Protein AF-A0A977X351-F1 (afdb_monomer_lite)

Structure (mmCIF, N/CA/C/O backbone):
data_AF-A0A977X351-F1
#
_entry.id   AF-A0A977X351-F1
#
loop_
_atom_site.group_PDB
_atom_site.id
_atom_site.type_symbol
_atom_site.label_atom_id
_atom_site.label_alt_id
_atom_site.label_comp_id
_atom_site.label_asym_id
_atom_site.label_entity_id
_atom_site.label_seq_id
_atom_site.pdbx_PDB_ins_code
_atom_site.Cartn_x
_atom_site.Cartn_y
_atom_site.Cartn_z
_atom_site.occupancy
_atom_site.B_iso_or_equiv
_atom_site.auth_seq_id
_atom_site.auth_comp_id
_atom_site.auth_asym_id
_atom_site.auth_atom_id
_atom_site.pdbx_PDB_model_num
ATOM 1 N N . MET A 1 1 ? 12.010 1.360 -0.275 1.00 60.50 1 MET A N 1
ATOM 2 C CA . MET A 1 1 ? 11.664 0.211 0.598 1.00 60.50 1 MET A CA 1
ATOM 3 C C . MET A 1 1 ? 11.544 0.549 2.085 1.00 60.50 1 MET A C 1
ATOM 5 O O . MET A 1 1 ? 10.786 -0.130 2.760 1.00 60.50 1 MET A O 1
ATOM 9 N N . ILE A 1 2 ? 12.193 1.606 2.598 1.00 77.62 2 ILE A N 1
ATOM 10 C CA . ILE A 1 2 ? 12.026 2.043 4.004 1.00 77.62 2 ILE A CA 1
ATOM 11 C C . ILE A 1 2 ? 10.551 2.341 4.341 1.00 77.62 2 ILE A C 1
ATOM 13 O O . ILE A 1 2 ? 10.062 1.893 5.369 1.00 77.62 2 ILE A O 1
ATOM 17 N N . ILE A 1 3 ? 9.818 3.000 3.432 1.00 75.62 3 ILE A N 1
ATOM 18 C CA . ILE A 1 3 ? 8.388 3.330 3.601 1.00 75.62 3 ILE A CA 1
ATOM 19 C C . ILE A 1 3 ? 7.528 2.069 3.800 1.00 75.62 3 ILE A C 1
ATOM 21 O O . ILE A 1 3 ? 6.682 2.028 4.686 1.00 75.62 3 ILE A O 1
ATOM 25 N N . PHE A 1 4 ? 7.796 1.011 3.028 1.00 76.56 4 PHE A N 1
ATOM 26 C CA . PHE A 1 4 ? 7.095 -0.269 3.151 1.00 76.56 4 PHE A CA 1
ATOM 27 C C . PHE A 1 4 ? 7.344 -0.921 4.516 1.00 76.56 4 PHE A C 1
ATOM 29 O O . PHE A 1 4 ? 6.404 -1.358 5.173 1.00 76.56 4 PHE A O 1
ATOM 36 N N . LEU A 1 5 ? 8.601 -0.938 4.972 1.00 76.12 5 LEU A N 1
ATOM 37 C CA . LEU A 1 5 ? 8.961 -1.498 6.276 1.00 76.12 5 LEU A CA 1
ATOM 38 C C . LEU A 1 5 ? 8.325 -0.714 7.429 1.00 76.12 5 LEU A C 1
ATOM 40 O O . LEU A 1 5 ? 7.842 -1.328 8.375 1.00 76.12 5 LEU A O 1
ATOM 44 N N . MET A 1 6 ? 8.257 0.617 7.334 1.00 76.31 6 MET A N 1
ATOM 45 C CA . MET A 1 6 ? 7.565 1.435 8.334 1.00 76.31 6 MET A CA 1
ATOM 46 C C . MET A 1 6 ? 6.064 1.129 8.383 1.00 76.31 6 MET A C 1
ATOM 48 O O . MET A 1 6 ? 5.527 0.950 9.473 1.00 76.31 6 MET A O 1
ATOM 52 N N . GLY A 1 7 ? 5.397 1.003 7.230 1.00 71.06 7 GLY A N 1
ATOM 53 C CA . GLY A 1 7 ? 3.987 0.600 7.181 1.00 71.06 7 GLY A CA 1
ATOM 54 C C . GLY A 1 7 ? 3.751 -0.773 7.821 1.00 71.06 7 GLY A C 1
ATOM 55 O O . GLY A 1 7 ? 2.841 -0.935 8.633 1.00 71.06 7 GLY A O 1
ATOM 56 N N . LEU A 1 8 ? 4.643 -1.728 7.556 1.00 72.81 8 LEU A N 1
ATOM 57 C CA . LEU A 1 8 ? 4.580 -3.081 8.109 1.00 72.81 8 LEU A CA 1
ATOM 58 C C . LEU A 1 8 ? 4.776 -3.080 9.636 1.00 72.81 8 LEU A C 1
ATOM 60 O O . LEU A 1 8 ? 4.007 -3.707 10.362 1.00 72.81 8 LEU A O 1
ATOM 64 N N . MET A 1 9 ? 5.744 -2.315 10.148 1.00 76.88 9 MET A N 1
ATOM 65 C CA . MET A 1 9 ? 5.959 -2.160 11.593 1.00 76.88 9 MET A CA 1
ATOM 66 C C . MET A 1 9 ? 4.758 -1.520 12.297 1.00 76.88 9 MET A C 1
ATOM 68 O O . MET A 1 9 ? 4.410 -1.937 13.399 1.00 76.88 9 MET A O 1
ATOM 72 N N . ILE A 1 10 ? 4.103 -0.543 11.664 1.00 76.75 10 ILE A N 1
ATOM 73 C CA . ILE A 1 10 ? 2.899 0.086 12.218 1.00 76.75 10 ILE A CA 1
ATOM 74 C C . ILE A 1 10 ? 1.732 -0.909 12.217 1.00 76.75 10 ILE A C 1
ATOM 76 O O . ILE A 1 10 ? 1.010 -0.996 13.203 1.00 76.75 10 ILE A O 1
ATOM 80 N N . MET A 1 11 ? 1.572 -1.718 11.167 1.00 66.56 11 MET A N 1
ATOM 81 C CA . MET A 1 11 ? 0.496 -2.714 11.090 1.00 66.56 11 MET A CA 1
ATOM 82 C C . MET A 1 11 ? 0.576 -3.766 12.211 1.00 66.56 11 MET A C 1
ATOM 84 O O . MET A 1 11 ? -0.438 -4.090 12.824 1.00 66.56 11 MET A O 1
ATOM 88 N N . PHE A 1 12 ? 1.776 -4.272 12.515 1.00 71.94 12 PHE A N 1
ATOM 89 C CA . PHE A 1 12 ? 1.983 -5.279 13.568 1.00 71.94 12 PHE A CA 1
ATOM 90 C C . PHE A 1 12 ? 2.297 -4.683 14.949 1.00 71.94 12 PHE A C 1
ATOM 92 O O . PHE A 1 12 ? 2.423 -5.425 15.921 1.00 71.94 12 PHE A O 1
ATOM 99 N N . GLY A 1 13 ? 2.389 -3.355 15.058 1.00 69.44 13 GLY A N 1
ATOM 100 C CA . GLY A 1 13 ? 2.708 -2.636 16.294 1.00 69.44 13 GLY A CA 1
ATOM 101 C C . GLY A 1 13 ? 1.590 -2.616 17.345 1.00 69.44 13 GLY A C 1
ATOM 102 O O . GLY A 1 13 ? 1.772 -2.017 18.399 1.00 69.44 13 GLY A O 1
ATOM 103 N N . GLY A 1 14 ? 0.446 -3.260 17.083 1.00 59.25 14 GLY A N 1
ATOM 104 C CA . GLY A 1 14 ? -0.630 -3.424 18.066 1.00 59.25 14 GLY A CA 1
ATOM 105 C C . GLY A 1 14 ? -1.481 -2.173 18.305 1.00 59.25 14 GLY A C 1
ATOM 106 O O . GLY A 1 14 ? -2.012 -1.999 19.399 1.00 59.25 14 GLY A O 1
ATOM 107 N N . PHE A 1 15 ? -1.619 -1.288 17.313 1.00 63.19 15 PHE A N 1
ATOM 108 C CA . PHE A 1 15 ? -2.494 -0.121 17.440 1.00 63.19 15 PHE A CA 1
ATOM 109 C C . PHE A 1 15 ? -3.965 -0.548 17.519 1.00 63.19 15 PHE A C 1
ATOM 111 O O . PHE A 1 15 ? -4.468 -1.245 16.643 1.00 63.19 15 PHE A O 1
ATOM 118 N N . MET A 1 16 ? -4.671 -0.067 18.545 1.00 62.31 16 MET A N 1
ATOM 119 C CA . MET A 1 16 ? -6.115 -0.293 18.729 1.00 62.31 16 MET A CA 1
ATOM 120 C C . MET A 1 16 ? -6.972 0.524 17.745 1.00 62.31 16 MET A C 1
ATOM 122 O O . MET A 1 16 ? -8.174 0.301 17.633 1.00 62.31 16 MET A O 1
ATOM 126 N N . ASN A 1 17 ? -6.361 1.476 17.030 1.00 72.38 17 ASN A N 1
ATOM 127 C CA . ASN A 1 17 ? -7.051 2.346 16.090 1.00 72.38 17 ASN A CA 1
ATOM 128 C C . ASN A 1 17 ? -6.992 1.766 14.668 1.00 72.38 17 ASN A C 1
ATOM 130 O O . ASN A 1 17 ? -5.977 1.858 13.972 1.00 72.38 17 ASN A O 1
ATOM 134 N N . TYR A 1 18 ? -8.115 1.200 14.225 1.00 71.75 18 TYR A N 1
ATOM 135 C CA . TYR A 1 18 ? -8.273 0.600 12.898 1.00 71.75 18 TYR A CA 1
ATOM 136 C C . TYR A 1 18 ? -7.989 1.576 11.747 1.00 71.75 18 TYR A C 1
ATOM 138 O O . TYR A 1 18 ? -7.574 1.140 10.675 1.00 71.75 18 TYR A O 1
ATOM 146 N N . LEU A 1 19 ? -8.155 2.887 11.957 1.00 73.06 19 LEU A N 1
ATOM 147 C CA . LEU A 1 19 ? -7.851 3.896 10.941 1.00 73.06 19 LEU A CA 1
ATOM 148 C C . LEU A 1 19 ? -6.339 4.016 10.707 1.00 73.06 19 LEU A C 1
ATOM 150 O O . LEU A 1 19 ? -5.904 4.132 9.564 1.00 73.06 19 LEU A O 1
ATOM 154 N N . ILE A 1 20 ? -5.527 3.911 11.764 1.00 78.69 20 ILE A N 1
ATOM 155 C CA . ILE A 1 20 ? -4.058 3.913 11.657 1.00 78.69 20 ILE A CA 1
ATOM 156 C C . ILE A 1 20 ? -3.576 2.659 10.924 1.00 78.69 20 ILE A C 1
ATOM 158 O O . ILE A 1 20 ? -2.679 2.743 10.087 1.00 78.69 20 ILE A O 1
ATOM 162 N N . VAL A 1 21 ? -4.200 1.510 11.196 1.00 76.69 21 VAL A N 1
ATOM 163 C CA . VAL A 1 21 ? -3.905 0.246 10.503 1.00 76.69 21 VAL A CA 1
ATOM 164 C C . VAL A 1 21 ? -4.287 0.324 9.020 1.00 76.69 21 VAL A C 1
ATOM 166 O O . VAL A 1 21 ? -3.560 -0.166 8.160 1.00 76.69 21 VAL A O 1
ATOM 169 N N . LEU A 1 22 ? -5.397 0.986 8.692 1.00 79.88 22 LEU A N 1
ATOM 170 C CA . LEU A 1 22 ? -5.803 1.196 7.302 1.00 79.88 22 LEU A CA 1
ATOM 171 C C . LEU A 1 22 ? -4.842 2.148 6.563 1.00 79.88 22 LEU A C 1
ATOM 173 O O . LEU A 1 22 ? -4.451 1.876 5.430 1.00 79.88 22 LEU A O 1
ATOM 177 N N . LEU A 1 23 ? -4.397 3.224 7.221 1.00 80.12 23 LEU A N 1
ATOM 178 C CA . LEU A 1 23 ? -3.394 4.147 6.673 1.00 80.12 23 LEU A CA 1
ATOM 179 C C . LEU A 1 23 ? -2.017 3.492 6.505 1.00 80.12 23 LEU A C 1
ATOM 181 O O . LEU A 1 23 ? -1.311 3.784 5.539 1.00 80.12 23 LEU A O 1
ATOM 185 N N . SER A 1 24 ? -1.612 2.607 7.418 1.00 80.69 24 SER A N 1
ATOM 186 C CA . SER A 1 24 ? -0.338 1.896 7.287 1.00 80.69 24 SER A CA 1
ATOM 187 C C . SER A 1 24 ? -0.351 0.918 6.112 1.00 80.69 24 SER A C 1
ATOM 189 O O . SER A 1 24 ? 0.661 0.797 5.419 1.00 80.69 24 SER A O 1
ATOM 191 N N . PHE A 1 25 ? -1.505 0.310 5.821 1.00 79.75 25 PHE A N 1
ATOM 192 C CA . PHE A 1 25 ? -1.716 -0.501 4.623 1.00 79.75 25 PHE A CA 1
ATOM 193 C C . PHE A 1 25 ? -1.5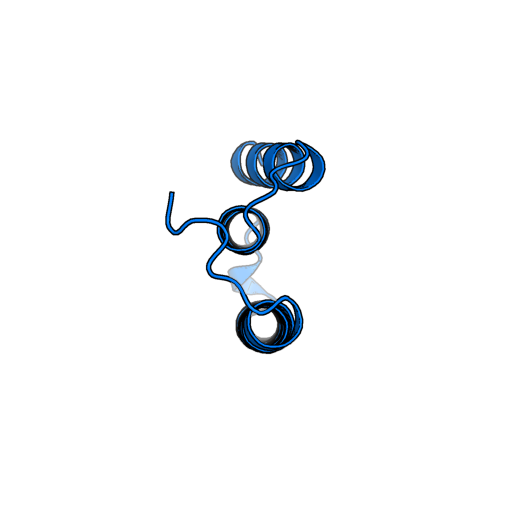20 0.334 3.346 1.00 79.75 25 PHE A C 1
ATOM 195 O O . PHE A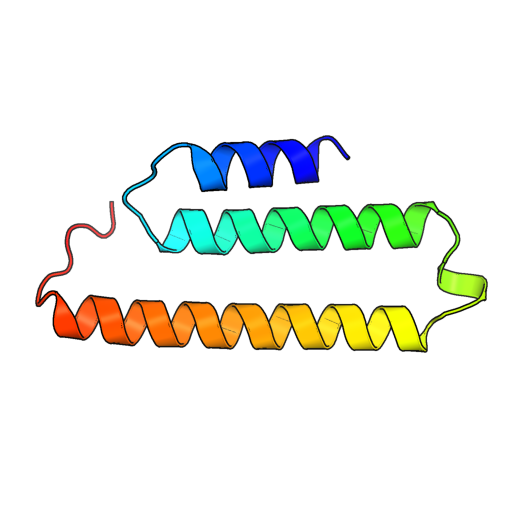 1 25 ? -0.700 -0.029 2.504 1.00 79.75 25 PHE A O 1
ATOM 202 N N . GLU A 1 26 ? -2.158 1.504 3.242 1.00 81.00 26 GLU A N 1
ATOM 203 C CA . GLU A 1 26 ? -1.974 2.445 2.116 1.00 81.00 26 GLU A CA 1
ATOM 204 C C . GLU A 1 26 ? -0.500 2.856 1.924 1.00 81.00 26 GLU A C 1
ATOM 206 O O . GLU A 1 26 ? 0.020 2.862 0.806 1.00 81.00 26 GLU A O 1
ATOM 211 N N . MET A 1 27 ? 0.231 3.105 3.016 1.00 81.44 27 MET A N 1
ATOM 212 C CA . MET A 1 27 ? 1.663 3.430 2.959 1.00 81.44 27 MET A CA 1
ATOM 213 C C . MET A 1 27 ? 2.522 2.274 2.424 1.00 81.44 27 MET A C 1
ATOM 215 O O . MET A 1 27 ? 3.504 2.512 1.710 1.00 81.44 27 MET A O 1
ATOM 219 N N . MET A 1 28 ? 2.161 1.019 2.718 1.00 81.19 28 MET A N 1
ATOM 220 C CA . MET A 1 28 ? 2.837 -0.148 2.141 1.00 81.19 28 MET A CA 1
ATOM 221 C C . MET A 1 28 ? 2.620 -0.218 0.627 1.00 81.19 28 MET A C 1
ATOM 223 O O . MET A 1 28 ? 3.592 -0.381 -0.117 1.00 81.19 28 MET A O 1
ATOM 227 N N . PHE A 1 29 ? 1.385 -0.019 0.161 1.00 82.06 29 PHE A N 1
ATOM 228 C CA . PHE A 1 29 ? 1.071 -0.009 -1.269 1.00 82.06 29 PHE A CA 1
ATOM 229 C C . PHE A 1 29 ? 1.755 1.133 -2.011 1.00 82.06 29 PHE A C 1
ATOM 231 O O . PHE A 1 29 ? 2.340 0.905 -3.071 1.00 82.06 29 PHE A O 1
ATOM 238 N N . TYR A 1 30 ? 1.771 2.332 -1.431 1.00 81.56 30 TYR A N 1
ATOM 239 C CA . TYR A 1 30 ? 2.506 3.460 -1.994 1.00 81.56 30 TYR A CA 1
ATOM 240 C C . TYR A 1 30 ? 4.007 3.154 -2.110 1.00 81.56 30 TYR A C 1
ATOM 242 O O . TYR A 1 30 ? 4.639 3.450 -3.125 1.00 81.56 30 TYR A O 1
ATOM 250 N N . GLY A 1 31 ? 4.581 2.479 -1.108 1.00 84.12 31 GLY A N 1
ATOM 251 C CA . GLY A 1 31 ? 5.960 1.994 -1.150 1.00 84.12 31 GLY A CA 1
ATOM 252 C C . GLY A 1 31 ? 6.222 0.987 -2.278 1.00 84.12 31 GLY A C 1
ATOM 253 O O . GLY A 1 31 ? 7.262 1.079 -2.939 1.00 84.12 31 GLY A O 1
ATOM 254 N N . CYS A 1 32 ? 5.295 0.055 -2.520 1.00 79.56 32 CYS A N 1
ATOM 255 C CA . CYS A 1 32 ? 5.360 -0.896 -3.635 1.00 79.56 32 CYS A CA 1
ATOM 256 C C . CYS A 1 32 ? 5.255 -0.193 -4.990 1.00 79.56 32 CYS A C 1
ATO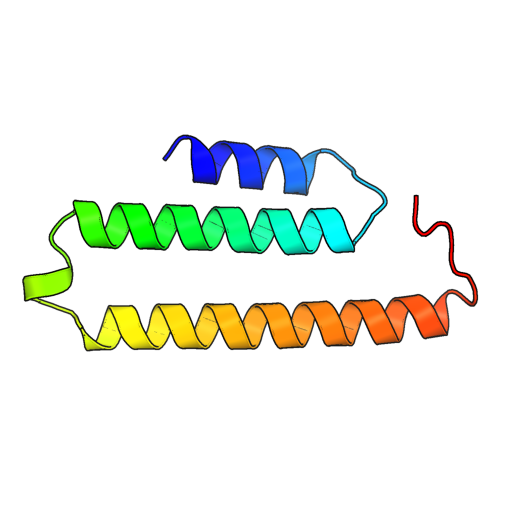M 258 O O . CYS A 1 32 ? 6.024 -0.494 -5.900 1.00 79.56 32 CYS A O 1
ATOM 260 N N . LEU A 1 33 ? 4.351 0.775 -5.105 1.00 80.94 33 LEU A N 1
ATOM 261 C CA . LEU A 1 33 ? 4.110 1.537 -6.325 1.00 80.94 33 LEU A CA 1
ATOM 262 C C . LEU A 1 33 ? 5.321 2.415 -6.668 1.00 80.94 33 LEU A C 1
ATOM 264 O O . LEU A 1 33 ? 5.780 2.422 -7.807 1.00 80.94 33 LEU A O 1
ATOM 268 N N . TYR A 1 34 ? 5.922 3.060 -5.666 1.00 82.62 34 TYR A N 1
ATOM 269 C CA . TYR A 1 34 ? 7.170 3.803 -5.834 1.00 82.62 34 TYR A CA 1
ATOM 270 C C . TYR A 1 34 ? 8.332 2.897 -6.259 1.00 82.62 34 TYR A C 1
ATOM 272 O O . TYR A 1 34 ? 9.102 3.255 -7.147 1.00 82.62 34 TYR A O 1
ATOM 280 N N . TYR A 1 35 ? 8.458 1.711 -5.654 1.00 83.06 35 TYR A N 1
ATOM 281 C CA . TYR A 1 35 ? 9.474 0.735 -6.058 1.00 83.06 35 TYR A CA 1
ATOM 282 C C . TYR A 1 35 ? 9.270 0.271 -7.503 1.00 83.06 35 TYR A C 1
ATOM 284 O O . TYR A 1 35 ? 10.225 0.238 -8.275 1.00 83.06 35 TYR A O 1
ATOM 292 N N . TYR A 1 36 ? 8.027 -0.024 -7.876 1.00 78.00 36 TYR A N 1
ATOM 293 C CA . TYR A 1 36 ? 7.663 -0.439 -9.222 1.00 78.00 36 TYR A CA 1
ATOM 294 C C . TYR A 1 36 ? 8.026 0.631 -10.266 1.00 78.00 36 TYR A C 1
ATOM 296 O O . TYR A 1 36 ? 8.717 0.329 -11.242 1.00 78.00 36 TYR A O 1
ATOM 304 N N . LEU A 1 37 ? 7.668 1.896 -10.006 1.00 77.94 37 LEU A N 1
ATOM 305 C CA . LEU A 1 37 ? 8.054 3.043 -10.837 1.00 77.94 37 LEU A CA 1
ATOM 306 C C . LEU A 1 37 ? 9.579 3.187 -10.948 1.00 77.94 37 LEU A C 1
ATOM 308 O O . LEU A 1 37 ? 10.102 3.378 -12.043 1.00 77.94 37 LEU A O 1
ATOM 312 N N . TYR A 1 38 ? 10.296 3.062 -9.828 1.00 81.06 38 TYR A N 1
ATOM 313 C CA . TYR A 1 38 ? 11.753 3.209 -9.789 1.00 81.06 38 TYR A CA 1
ATOM 314 C C . TYR A 1 38 ? 12.487 2.065 -10.504 1.00 81.06 38 TYR A C 1
ATOM 316 O O . TYR A 1 38 ? 13.555 2.271 -11.070 1.00 81.06 38 TYR A O 1
ATOM 324 N N . SER A 1 39 ? 11.915 0.859 -10.503 1.00 80.19 39 SER A N 1
ATOM 325 C CA . SER A 1 39 ? 12.489 -0.316 -11.170 1.00 80.19 39 SER A CA 1
ATOM 326 C C . SER A 1 39 ? 12.371 -0.299 -12.702 1.00 80.19 39 SER A C 1
ATOM 328 O O . SER A 1 39 ? 12.823 -1.238 -13.349 1.00 80.19 39 SER A O 1
ATOM 330 N N . GLY A 1 40 ? 11.786 0.752 -13.291 1.00 68.00 40 GLY A N 1
ATOM 331 C CA . GLY A 1 40 ? 11.607 0.861 -14.742 1.00 68.00 40 GLY A CA 1
ATOM 332 C C . GLY A 1 40 ? 10.401 0.089 -15.289 1.00 68.00 40 GLY A C 1
ATOM 333 O O . GLY A 1 40 ? 10.274 -0.058 -16.500 1.00 68.00 40 GLY A O 1
ATOM 334 N N . GLY A 1 41 ? 9.476 -0.368 -14.431 1.00 61.31 41 GLY A N 1
ATOM 335 C CA . GLY A 1 41 ? 8.284 -1.127 -14.849 1.00 61.31 41 GLY A CA 1
ATOM 336 C C . GLY A 1 41 ? 7.330 -0.370 -15.789 1.00 61.31 41 GLY A C 1
ATOM 337 O O . GLY A 1 41 ? 6.520 -0.985 -16.479 1.00 61.31 41 GLY A O 1
ATOM 338 N N . LEU A 1 42 ? 7.456 0.960 -15.872 1.00 58.25 42 LEU A N 1
ATOM 339 C CA . LEU A 1 42 ? 6.656 1.816 -16.753 1.00 58.25 42 LEU A CA 1
ATOM 340 C C . LEU A 1 42 ? 6.823 1.510 -18.246 1.00 58.25 42 LEU A C 1
ATOM 342 O O . LEU A 1 42 ? 5.885 1.746 -19.003 1.00 58.25 42 LEU A O 1
ATOM 346 N N . GLU A 1 43 ? 7.979 0.997 -18.674 1.00 59.91 43 GLU A N 1
ATOM 347 C CA . GLU A 1 43 ? 8.221 0.738 -20.099 1.00 59.91 43 GLU A CA 1
ATOM 348 C C . GLU A 1 43 ? 7.564 -0.559 -20.597 1.00 59.91 43 GLU A C 1
ATOM 350 O O . GLU A 1 43 ? 7.353 -0.701 -21.799 1.00 59.91 43 GLU A O 1
ATOM 355 N N . PHE A 1 44 ? 7.185 -1.480 -19.699 1.00 55.53 44 PHE A N 1
ATOM 356 C CA . PHE A 1 44 ? 6.739 -2.822 -20.094 1.00 55.53 44 PHE A CA 1
ATOM 357 C C . PHE A 1 44 ? 5.393 -3.284 -19.517 1.00 55.53 44 PHE A C 1
ATOM 359 O O . PHE A 1 44 ? 4.833 -4.225 -20.072 1.00 55.53 44 PHE A O 1
ATOM 366 N N . ASP A 1 45 ? 4.824 -2.652 -18.478 1.00 72.38 45 ASP A N 1
ATOM 367 C CA . ASP A 1 45 ? 3.601 -3.188 -17.850 1.00 72.38 45 ASP A CA 1
ATOM 368 C C . ASP A 1 45 ? 2.635 -2.118 -17.292 1.00 72.38 45 ASP A C 1
ATOM 370 O O . ASP A 1 45 ? 2.202 -2.136 -16.136 1.00 72.38 45 ASP A O 1
ATOM 374 N N . LEU A 1 46 ? 2.221 -1.175 -18.149 1.00 74.19 46 LEU A N 1
ATOM 375 C CA . LEU A 1 46 ? 1.168 -0.194 -17.826 1.00 74.19 46 LEU A CA 1
ATOM 376 C C . LEU A 1 46 ? -0.118 -0.871 -17.306 1.00 74.19 46 LEU A C 1
ATOM 378 O O . LEU A 1 46 ? -0.784 -0.357 -16.409 1.00 74.19 46 LEU A O 1
ATOM 382 N N . ILE A 1 47 ? -0.458 -2.044 -17.850 1.00 81.00 47 ILE A N 1
ATOM 383 C CA . ILE A 1 47 ? -1.626 -2.831 -17.431 1.00 81.00 47 ILE A CA 1
ATOM 384 C C . ILE A 1 47 ? -1.435 -3.344 -16.001 1.00 81.00 47 ILE A C 1
ATOM 386 O O . ILE A 1 47 ? -2.335 -3.181 -15.176 1.00 81.00 47 ILE A O 1
ATOM 390 N N . GLY A 1 48 ? -0.258 -3.896 -15.685 1.00 78.44 48 GLY A N 1
ATOM 391 C CA . GLY A 1 48 ? 0.092 -4.314 -14.329 1.00 78.44 48 GLY A CA 1
ATOM 392 C C . GLY A 1 48 ? -0.021 -3.167 -13.325 1.00 78.44 48 GLY A C 1
ATOM 393 O O . GLY A 1 48 ? -0.614 -3.342 -12.262 1.00 78.44 48 GLY A O 1
ATOM 394 N N . PHE A 1 49 ? 0.446 -1.971 -13.692 1.00 80.62 49 PHE A N 1
ATOM 395 C CA . PHE A 1 49 ? 0.341 -0.766 -12.866 1.00 80.62 49 PHE A CA 1
ATOM 396 C C . PHE A 1 49 ? -1.111 -0.353 -12.581 1.00 80.62 49 PHE A C 1
ATOM 398 O O . PHE A 1 49 ? -1.470 -0.088 -11.431 1.00 80.62 49 PHE A O 1
ATOM 405 N N . VAL A 1 50 ? -1.965 -0.339 -13.609 1.00 84.19 50 VAL A N 1
ATOM 406 C CA . VAL A 1 50 ? -3.389 0.003 -13.463 1.00 84.19 50 VAL A CA 1
ATOM 407 C C . VAL A 1 50 ? -4.114 -1.021 -12.591 1.00 84.19 50 VAL A C 1
ATOM 409 O O . VAL A 1 50 ? -4.860 -0.630 -11.694 1.00 84.19 50 VAL A O 1
ATOM 412 N N . ILE A 1 51 ? -3.866 -2.319 -12.797 1.00 83.81 51 ILE A N 1
ATOM 413 C CA . ILE A 1 51 ? -4.441 -3.384 -11.961 1.00 83.81 51 ILE A CA 1
ATOM 414 C C . ILE A 1 51 ? -4.017 -3.203 -10.501 1.00 83.81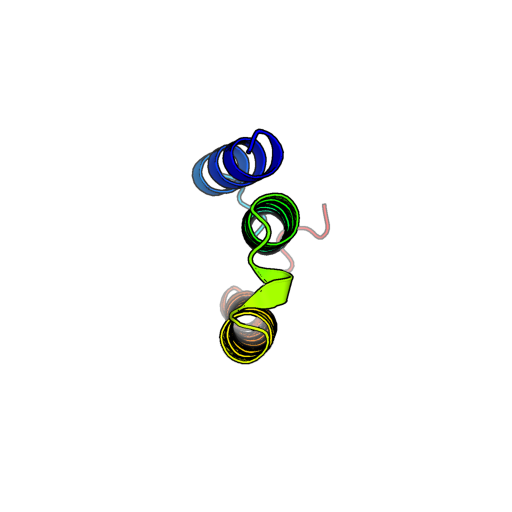 51 ILE A C 1
ATOM 416 O O . ILE A 1 51 ? -4.852 -3.325 -9.606 1.00 83.81 51 ILE A O 1
ATOM 420 N N . LEU A 1 52 ? -2.748 -2.865 -10.258 1.00 82.19 52 LEU A N 1
ATOM 421 C CA . LEU A 1 52 ? -2.228 -2.6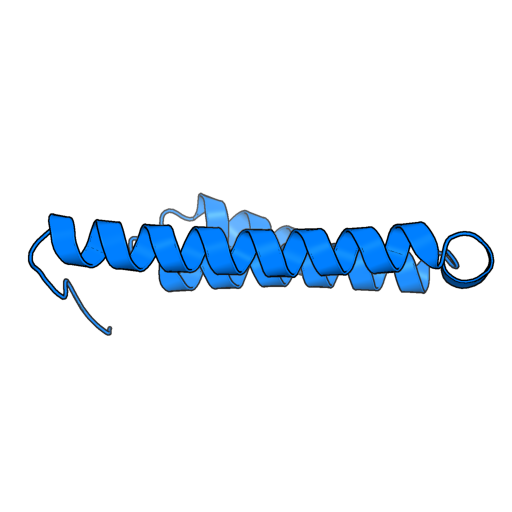28 -8.913 1.00 82.19 52 LEU A CA 1
ATOM 422 C C . LEU A 1 52 ? -2.996 -1.496 -8.224 1.00 82.19 52 LEU A C 1
ATOM 424 O O . LEU A 1 52 ? -3.502 -1.706 -7.126 1.00 82.19 52 LEU A O 1
ATOM 428 N N . ILE A 1 53 ? -3.169 -0.351 -8.896 1.00 84.56 53 ILE A N 1
ATOM 429 C CA . ILE A 1 53 ? -3.939 0.792 -8.375 1.00 84.56 53 ILE A CA 1
ATOM 430 C C . ILE A 1 53 ? -5.387 0.398 -8.071 1.00 84.56 53 ILE A C 1
ATOM 432 O O . ILE A 1 53 ? -5.890 0.710 -6.993 1.00 84.56 53 ILE A O 1
ATOM 436 N N . VAL A 1 54 ? -6.056 -0.299 -8.993 1.00 88.50 54 VAL A N 1
ATOM 437 C CA . VAL A 1 54 ? -7.453 -0.723 -8.806 1.00 88.50 54 VAL A CA 1
ATOM 438 C C . VAL A 1 54 ? -7.584 -1.628 -7.582 1.00 88.50 54 VAL A C 1
ATOM 440 O O . VAL A 1 54 ? -8.473 -1.417 -6.759 1.00 88.50 54 VAL A O 1
ATOM 443 N N . MET A 1 55 ? -6.673 -2.587 -7.413 1.00 82.94 55 MET A N 1
ATOM 444 C CA . MET A 1 55 ? -6.678 -3.484 -6.256 1.00 82.94 55 MET A CA 1
ATOM 445 C C . MET A 1 55 ? -6.455 -2.731 -4.938 1.00 82.94 55 MET A C 1
ATOM 447 O O . MET A 1 55 ? -7.093 -3.077 -3.943 1.00 82.94 55 MET A O 1
ATOM 451 N N . VAL A 1 56 ? -5.619 -1.682 -4.924 1.00 84.19 56 VAL A N 1
ATOM 452 C CA . VAL A 1 56 ? -5.420 -0.833 -3.733 1.00 84.19 56 VAL A CA 1
ATOM 453 C C . VAL A 1 56 ? -6.714 -0.122 -3.354 1.00 84.19 56 VAL A C 1
ATOM 455 O O . VAL A 1 56 ? -7.173 -0.252 -2.221 1.00 84.19 56 VAL A O 1
ATOM 458 N N . VAL A 1 57 ? -7.340 0.567 -4.315 1.00 85.62 57 VAL A N 1
ATOM 459 C CA . VAL A 1 57 ? -8.575 1.332 -4.081 1.00 85.62 57 VAL A CA 1
ATOM 460 C C . VAL A 1 57 ? -9.709 0.410 -3.633 1.00 85.62 57 VAL A C 1
ATOM 462 O O . VAL A 1 57 ? -10.423 0.710 -2.677 1.00 85.62 57 VAL A O 1
ATOM 465 N N . CYS A 1 58 ? -9.864 -0.750 -4.275 1.00 88.50 58 CYS A N 1
ATOM 466 C CA . CYS A 1 58 ? -10.852 -1.740 -3.852 1.00 88.50 58 CYS A CA 1
ATOM 467 C C . CYS A 1 58 ? -10.569 -2.263 -2.435 1.00 88.50 58 CYS A C 1
ATOM 469 O O . CYS A 1 58 ? -11.500 -2.411 -1.639 1.00 88.50 58 CYS A O 1
ATOM 471 N N . GLY A 1 59 ? -9.299 -2.511 -2.104 1.00 83.00 59 GLY A N 1
ATOM 472 C CA . GLY A 1 59 ? -8.873 -2.942 -0.775 1.00 83.00 59 GLY A CA 1
ATOM 473 C C . GLY A 1 59 ? -9.193 -1.918 0.315 1.00 83.00 59 GLY A C 1
ATOM 474 O O . GLY A 1 59 ? -9.727 -2.292 1.363 1.00 83.00 59 GLY A O 1
ATOM 475 N N . SER A 1 60 ? -8.948 -0.629 0.071 1.00 79.06 60 SER A N 1
ATOM 476 C CA . SER A 1 60 ? -9.245 0.422 1.050 1.00 79.06 60 SER A CA 1
ATOM 477 C C . SER A 1 60 ? -10.734 0.710 1.188 1.00 79.06 60 SER A C 1
ATOM 479 O O . SER A 1 60 ? -11.207 0.863 2.316 1.00 79.06 60 SER A O 1
ATOM 481 N N . CYS A 1 61 ? -11.510 0.666 0.101 1.00 83.94 61 CYS A N 1
ATOM 482 C CA . CYS A 1 61 ? -12.973 0.693 0.191 1.00 83.94 61 CYS A CA 1
ATOM 483 C C . CYS A 1 61 ? -13.501 -0.452 1.068 1.00 83.94 61 CYS A C 1
ATOM 485 O O . CYS A 1 61 ? -14.333 -0.222 1.946 1.00 83.94 61 CYS A O 1
ATOM 487 N N . TYR A 1 62 ? -12.986 -1.670 0.880 1.00 82.94 62 TYR A N 1
ATOM 488 C CA . TYR A 1 62 ? -13.379 -2.824 1.686 1.00 82.94 62 TYR A CA 1
ATOM 489 C C . TYR A 1 62 ? -12.996 -2.661 3.166 1.00 82.94 62 TYR A C 1
ATOM 491 O O . TYR A 1 62 ? -13.825 -2.895 4.048 1.00 82.94 62 TYR A O 1
ATOM 499 N N . GLY A 1 63 ? -11.775 -2.197 3.447 1.00 81.06 63 GLY A N 1
ATOM 500 C CA . GLY A 1 63 ? -11.315 -1.929 4.810 1.00 81.06 63 GLY A CA 1
ATOM 501 C C . GLY A 1 63 ? -12.141 -0.851 5.521 1.00 81.06 63 GLY A C 1
ATOM 502 O O . GLY A 1 63 ? -12.510 -1.030 6.680 1.00 81.06 63 GLY A O 1
ATOM 503 N N . LEU A 1 64 ? -12.514 0.224 4.819 1.00 77.44 64 LEU A N 1
ATOM 504 C CA . LEU A 1 64 ? -13.394 1.268 5.352 1.00 77.44 64 LEU A CA 1
ATOM 505 C C . LEU A 1 64 ? -14.810 0.743 5.614 1.00 77.44 64 LEU A C 1
ATOM 507 O O . LEU A 1 64 ? -15.380 1.032 6.664 1.00 77.44 64 LEU A O 1
ATOM 511 N N . CYS A 1 65 ? -15.371 -0.065 4.710 1.00 82.00 65 CYS A N 1
ATOM 512 C CA . CYS A 1 65 ? -16.667 -0.708 4.932 1.00 82.00 65 CYS A CA 1
ATOM 513 C C . CYS A 1 65 ? -16.647 -1.612 6.171 1.00 82.0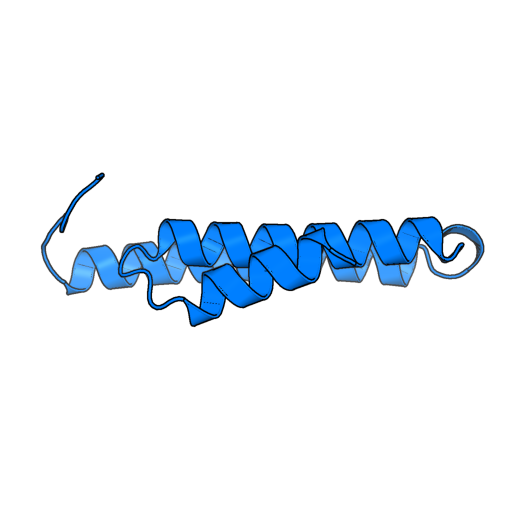0 65 CYS A C 1
ATOM 515 O O . CYS A 1 65 ? -17.569 -1.547 6.986 1.00 82.00 65 CYS A O 1
ATOM 517 N N . LEU A 1 66 ? -15.590 -2.409 6.350 1.00 77.44 66 LEU A N 1
ATOM 518 C CA . LEU A 1 66 ? -15.405 -3.224 7.552 1.00 77.44 66 LEU A CA 1
ATOM 519 C C . LEU A 1 66 ? -15.278 -2.367 8.811 1.00 77.44 66 LEU A C 1
ATOM 521 O O . LEU A 1 66 ? -15.901 -2.692 9.818 1.00 77.44 66 LEU A O 1
ATOM 525 N N . LEU A 1 67 ? -14.535 -1.261 8.753 1.00 75.62 67 LEU A N 1
ATOM 526 C CA . LEU A 1 67 ? -14.381 -0.336 9.876 1.00 75.62 67 LEU A CA 1
ATOM 527 C C . LEU A 1 67 ? -15.731 0.273 10.281 1.00 75.62 67 LEU A C 1
ATOM 529 O O . LEU A 1 67 ? -16.051 0.314 11.467 1.00 75.62 67 LEU A O 1
ATOM 533 N N . VAL A 1 68 ? -16.566 0.660 9.313 1.00 79.75 68 VAL A N 1
ATOM 534 C CA . VAL A 1 68 ? -17.926 1.163 9.568 1.00 79.75 68 VAL A CA 1
ATOM 535 C C . VAL A 1 68 ? -18.811 0.085 10.199 1.00 79.75 68 VAL A C 1
ATOM 537 O O . VAL A 1 68 ? -19.528 0.367 11.158 1.00 79.75 68 VAL A O 1
ATOM 540 N N . VAL A 1 69 ? -18.771 -1.153 9.697 1.00 82.00 69 VAL A N 1
ATOM 541 C CA . VAL A 1 69 ? -19.548 -2.267 10.271 1.00 82.00 69 VAL A CA 1
ATOM 542 C C . VAL A 1 69 ? -19.084 -2.580 11.694 1.00 82.00 69 VAL A C 1
ATOM 544 O O . VAL A 1 69 ? -19.920 -2.708 12.590 1.00 82.00 69 VAL A O 1
ATOM 547 N N . LEU A 1 70 ? -17.771 -2.637 11.925 1.00 74.12 70 LEU A N 1
ATOM 548 C CA . LEU A 1 70 ? -17.185 -2.867 13.243 1.00 74.12 70 LEU A CA 1
ATOM 549 C C . LEU A 1 70 ? -17.550 -1.745 14.217 1.00 74.12 70 LEU A C 1
ATOM 551 O O . LEU A 1 70 ? -18.028 -2.043 15.310 1.00 74.12 70 LEU A O 1
ATOM 555 N N . GLY A 1 71 ? -17.433 -0.483 13.800 1.00 71.94 71 GLY A N 1
ATOM 556 C CA . GLY A 1 71 ? -17.825 0.682 14.597 1.00 71.94 71 GLY A CA 1
ATOM 557 C C . GLY A 1 71 ? -19.307 0.672 14.976 1.00 71.94 71 GLY A C 1
ATOM 558 O O . GLY A 1 71 ? -19.656 0.968 16.116 1.00 71.94 71 GLY A O 1
ATOM 559 N N . ARG A 1 72 ? -20.188 0.228 14.068 1.00 73.00 72 ARG A N 1
ATOM 560 C CA . ARG A 1 72 ? -21.616 0.035 14.380 1.00 73.00 72 ARG A CA 1
ATOM 561 C C . ARG A 1 72 ? -21.858 -1.139 15.328 1.00 73.00 72 ARG A C 1
ATOM 563 O O . ARG A 1 72 ? -22.737 -1.044 16.178 1.00 73.00 72 ARG A O 1
ATOM 570 N N . SER A 1 73 ? -21.111 -2.235 15.184 1.00 70.75 73 SER A N 1
ATOM 571 C CA . SER A 1 73 ? -21.283 -3.447 15.998 1.00 70.75 73 SER A CA 1
ATOM 572 C C . SER A 1 73 ? -20.752 -3.304 17.426 1.00 70.75 73 SER A C 1
ATOM 574 O O . SER A 1 73 ? -21.339 -3.851 18.354 1.00 70.75 73 SER A O 1
ATOM 576 N N . LEU A 1 74 ? -19.672 -2.540 17.607 1.00 70.06 74 LEU A N 1
ATOM 577 C CA . LEU A 1 74 ? -19.032 -2.325 18.902 1.00 70.06 74 LEU A CA 1
ATOM 578 C C . LEU A 1 74 ? -19.720 -1.217 19.714 1.00 70.06 74 LEU A C 1
ATOM 580 O O . LEU A 1 74 ? -19.346 -0.989 20.858 1.00 70.06 74 LEU A O 1
ATOM 584 N N . GLY A 1 75 ? -20.752 -0.565 19.158 1.00 63.41 75 GLY A N 1
ATOM 585 C CA . GLY A 1 75 ? -21.662 0.328 19.883 1.00 63.41 75 GLY A CA 1
ATOM 586 C C . GLY A 1 75 ? -21.021 1.592 20.458 1.00 63.41 75 GLY A C 1
ATOM 587 O O . GLY A 1 75 ? -21.682 2.344 21.168 1.00 63.41 75 GLY A O 1
ATOM 588 N N . SER A 1 76 ? -19.751 1.844 20.164 1.00 49.19 76 SER A N 1
ATOM 589 C CA . SER A 1 76 ? -19.008 2.945 20.743 1.00 49.19 76 SER A CA 1
ATOM 590 C C . SER A 1 76 ? -17.952 3.428 19.772 1.00 49.19 76 SER A C 1
ATOM 592 O O . SER A 1 76 ? -17.056 2.674 19.383 1.00 49.19 76 SER A O 1
ATOM 594 N N . ASP A 1 77 ? -18.020 4.723 19.498 1.00 49.59 77 ASP A N 1
ATOM 595 C CA . ASP A 1 77 ? -16.871 5.607 19.391 1.00 49.59 77 ASP A CA 1
ATOM 596 C C . ASP A 1 77 ? -15.924 5.393 20.592 1.00 49.59 77 ASP A C 1
ATOM 598 O O . ASP A 1 77 ? -15.813 6.244 21.475 1.00 49.59 77 ASP A O 1
ATOM 602 N N . MET A 1 78 ? -15.224 4.257 20.672 1.00 46.66 78 MET A N 1
ATOM 603 C CA . MET A 1 78 ? -14.010 4.187 21.483 1.00 46.66 78 MET A CA 1
ATOM 604 C C . MET A 1 78 ? -12.940 4.953 20.707 1.00 46.66 78 MET A C 1
ATOM 606 O O . MET A 1 78 ? -12.153 4.399 19.944 1.00 46.66 78 MET A O 1
ATOM 610 N N . SER A 1 79 ? -13.067 6.268 20.903 1.00 43.34 79 SER A N 1
ATOM 611 C CA . SER A 1 79 ? -12.151 7.375 20.687 1.00 43.34 79 SER A CA 1
ATOM 612 C C . SER A 1 79 ? -11.704 7.657 19.253 1.00 43.34 79 SER A C 1
ATOM 614 O O . SER A 1 79 ? -10.748 7.083 18.744 1.00 43.34 79 SER A O 1
ATOM 616 N N . MET A 1 80 ? -12.295 8.719 18.689 1.00 46.78 80 MET A N 1
ATOM 617 C CA . MET A 1 80 ? -11.619 9.691 17.814 1.00 46.78 80 MET A CA 1
ATOM 618 C C . MET A 1 80 ? -10.427 10.383 18.528 1.00 46.78 80 MET A C 1
ATOM 620 O O . MET A 1 80 ? -10.311 11.607 18.507 1.00 46.78 80 MET A O 1
ATOM 624 N N . PHE A 1 81 ? -9.559 9.615 19.186 1.00 33.38 81 PHE A N 1
ATOM 625 C CA . PHE A 1 81 ? -8.274 10.054 19.723 1.00 33.38 81 PHE A CA 1
ATOM 626 C C . PHE A 1 81 ? -7.222 8.977 19.470 1.00 33.38 81 PHE A C 1
ATOM 628 O O . PHE A 1 81 ? -7.540 7.781 19.666 1.00 33.38 81 PHE A O 1
#

Radius of gyration: 15.29 Å; chains: 1; bounding box: 34×15×42 Å

Foldseek 3Di:
DVQLVVLVCQLPVPDPDLVSVLVSLVSNLVVVLVVCVVVVVVVPPPVVSVVSVVVNVVVSVVSVVVVVVVCVVVVDPPDPD

Organism: NCBI:txid2872682

Secondary structure (DSSP, 8-state):
-HHHHHHHHHHHTT-S-HHHHHHHHHHHHHHHHHHHHHTTGGGT-HHHHHHHHHHHHHHHHHHHHHHHHHHHHS-S-----

Sequence (81 aa):
MIIFLMGLMIMFGGFMNYLIVLLSFEMMFYGCLYYYLYSGGLEFDLIGFVILIVMVVCGSCYGLCLLVVLGRSLGSDMSMF

pLDDT: mean 73.97, std 11.05, range [33.38, 88.5]